Protein AF-A0A3D3B4B7-F1 (afdb_monomer_lite)

Radius of gyration: 17.72 Å; chains: 1; bounding box: 53×34×40 Å

Foldseek 3Di:
DDPDDDDDPVVVVLVVLLCCLQPVFAPVLQVLLCCLPVVQCVSQVLQPHGGDPVSNVSSVLSVVRNVLSNVLSPDDDVSSVVSVVSCCVSVVVVVVVSVVCCVPPVRPRPD

Secondary structure (DSSP, 8-state):
-PPPPPPPHHHHHHHHHHHHIIIIIIIHHHHHHHHHHHSHHHHHHHTT----THHHHHHHHHHHHHHHHHHHTTS-HHHHHHHHHHHHHHHHHHHHHHHHHHHHH------

Sequence (111 aa):
WRGPRAIARGFVIDRLQRYLFVFPLGLQGLWAFVGHVFFAEESAASIGWASGPFQYEVGVANLGLGLASLYAAFRGFEARLAVAIAAACFLGGAGIGHIRDIVEAGNFAPG

pLDDT: mean 95.67, std 5.97, range [69.5, 98.88]

Structure (mmCIF, N/CA/C/O backbone):
data_AF-A0A3D3B4B7-F1
#
_entry.id   AF-A0A3D3B4B7-F1
#
loop_
_atom_site.group_PDB
_atom_site.id
_atom_site.type_symbol
_atom_site.label_atom_id
_atom_site.label_alt_id
_atom_site.label_comp_id
_atom_site.label_asym_id
_atom_site.label_entity_id
_atom_site.label_seq_id
_atom_site.pdbx_PDB_ins_code
_atom_site.Cartn_x
_atom_site.Cartn_y
_atom_site.Cartn_z
_atom_site.occupancy
_atom_site.B_iso_or_equiv
_atom_site.auth_seq_id
_atom_site.auth_comp_id
_atom_site.auth_asym_id
_atom_site.auth_atom_id
_atom_site.pdbx_PDB_model_num
ATOM 1 N N . TRP A 1 1 ? -37.981 21.273 22.623 1.00 69.50 1 TRP A N 1
ATOM 2 C CA . TRP A 1 1 ? -37.146 20.757 21.522 1.00 69.50 1 TRP A CA 1
ATOM 3 C C . TRP A 1 1 ? -35.684 21.034 21.856 1.00 69.50 1 TRP A C 1
ATOM 5 O O . TRP A 1 1 ? -35.329 22.197 21.975 1.00 69.50 1 TRP A O 1
ATOM 15 N N . ARG A 1 2 ? -34.851 20.014 22.109 1.00 70.44 2 ARG A N 1
ATOM 16 C CA . ARG A 1 2 ? -33.392 20.213 22.212 1.00 70.44 2 ARG A CA 1
ATOM 17 C C . ARG A 1 2 ? -32.832 20.038 20.803 1.00 70.44 2 ARG A C 1
ATOM 19 O O . ARG A 1 2 ? -33.054 18.987 20.212 1.00 70.44 2 ARG A O 1
ATOM 26 N N . GLY A 1 3 ? -32.195 21.076 20.263 1.00 72.12 3 GLY A N 1
ATOM 27 C CA . GLY A 1 3 ? -31.557 21.015 18.947 1.00 72.12 3 GLY A CA 1
ATOM 28 C C . GLY A 1 3 ? -30.498 19.903 18.871 1.00 72.12 3 GLY A C 1
ATOM 29 O O . GLY A 1 3 ? -30.067 19.393 19.912 1.00 72.12 3 GLY A O 1
ATOM 30 N N . PRO A 1 4 ? -30.090 19.495 17.660 1.00 77.44 4 PRO A N 1
ATOM 31 C CA . PRO A 1 4 ? -29.109 18.429 17.476 1.00 77.44 4 PRO A CA 1
ATOM 32 C C . PRO A 1 4 ? -27.805 18.733 18.232 1.00 77.44 4 PRO A C 1
ATOM 34 O O . PRO A 1 4 ? -27.296 19.854 18.206 1.00 77.44 4 PRO A O 1
ATOM 37 N N . ARG A 1 5 ? -27.262 17.726 18.931 1.00 77.31 5 ARG A N 1
ATOM 38 C CA . ARG A 1 5 ? -25.967 17.838 19.621 1.00 77.31 5 ARG A CA 1
ATOM 39 C C . ARG A 1 5 ? -24.840 17.951 18.597 1.00 77.31 5 ARG A C 1
ATOM 41 O O . ARG A 1 5 ? -24.799 17.181 17.641 1.00 77.31 5 ARG A O 1
ATOM 48 N N . ALA A 1 6 ? -23.897 18.856 18.849 1.00 80.38 6 ALA A N 1
ATOM 49 C CA . ALA A 1 6 ? -22.667 18.942 18.073 1.00 80.38 6 ALA A CA 1
ATOM 50 C C . ALA A 1 6 ? -21.895 17.612 18.133 1.00 80.38 6 ALA A C 1
ATOM 52 O O . ALA A 1 6 ? -21.736 17.020 19.204 1.00 80.38 6 ALA A O 1
ATOM 53 N N . ILE A 1 7 ? -21.413 17.147 16.980 1.00 83.94 7 ILE A N 1
ATOM 54 C CA . ILE A 1 7 ? -20.576 15.949 16.891 1.00 83.94 7 ILE A CA 1
ATOM 55 C C . ILE A 1 7 ? -19.220 16.256 17.536 1.00 83.94 7 ILE A C 1
ATOM 57 O O . ILE A 1 7 ? -18.576 17.257 17.218 1.00 83.94 7 ILE A O 1
ATOM 61 N N . ALA A 1 8 ? -18.768 15.392 18.445 1.00 91.19 8 ALA A N 1
ATOM 62 C CA . ALA A 1 8 ? -17.478 15.559 19.104 1.00 91.19 8 ALA A CA 1
ATOM 63 C C . ALA A 1 8 ? -16.316 15.406 18.105 1.00 91.19 8 ALA A C 1
ATOM 65 O O . ALA A 1 8 ? -16.278 14.453 17.328 1.00 91.19 8 ALA A O 1
ATOM 66 N N . ARG A 1 9 ? -15.310 16.289 18.173 1.00 90.44 9 ARG A N 1
ATOM 67 C CA . ARG A 1 9 ? -14.121 16.233 17.295 1.00 90.44 9 ARG A CA 1
ATOM 68 C C . ARG A 1 9 ? -13.408 14.879 17.344 1.00 90.44 9 ARG A C 1
ATOM 70 O O . ARG A 1 9 ? -13.045 14.347 16.302 1.00 90.44 9 ARG A O 1
ATOM 77 N N . GLY A 1 10 ? -13.266 14.295 18.537 1.00 89.81 10 GLY A N 1
ATOM 78 C CA . GLY A 1 10 ? -12.633 12.982 18.712 1.00 89.81 10 GLY A CA 1
ATOM 79 C C . GLY A 1 10 ? -13.378 11.851 17.999 1.00 89.81 10 GLY A C 1
ATOM 80 O O . GLY A 1 10 ? -12.747 10.958 17.446 1.00 89.81 10 GLY A O 1
ATOM 81 N N . PHE A 1 11 ? -14.711 11.932 17.927 1.00 91.44 11 PHE A N 1
ATOM 82 C CA . PHE A 1 11 ? -15.509 10.985 17.151 1.00 91.44 11 PHE A CA 1
ATOM 83 C C . PHE A 1 11 ? -15.206 11.105 15.653 1.00 91.44 11 PHE A C 1
ATOM 85 O O . PHE A 1 11 ? -15.001 10.092 14.992 1.00 91.44 11 PHE A O 1
ATOM 92 N N . VAL A 1 12 ? -15.129 12.332 15.122 1.00 94.56 12 VAL A N 1
ATOM 93 C CA . VAL A 1 12 ? -14.807 12.569 13.704 1.00 94.56 12 VAL A CA 1
ATOM 94 C C . VAL A 1 12 ? -13.405 12.059 13.369 1.00 94.56 12 VAL A C 1
ATOM 96 O O . VAL A 1 12 ? -13.252 11.314 12.407 1.00 94.56 12 VAL A O 1
ATOM 99 N N . ILE A 1 13 ? -12.397 12.403 14.179 1.00 93.38 13 ILE A N 1
ATOM 100 C CA . ILE A 1 13 ? -11.005 11.976 13.964 1.00 93.38 13 ILE A CA 1
ATOM 101 C C . ILE A 1 13 ? -10.896 10.452 13.977 1.00 93.38 13 ILE A C 1
ATOM 103 O O . ILE A 1 13 ? -10.295 9.881 13.070 1.00 93.38 13 ILE A O 1
ATOM 107 N N 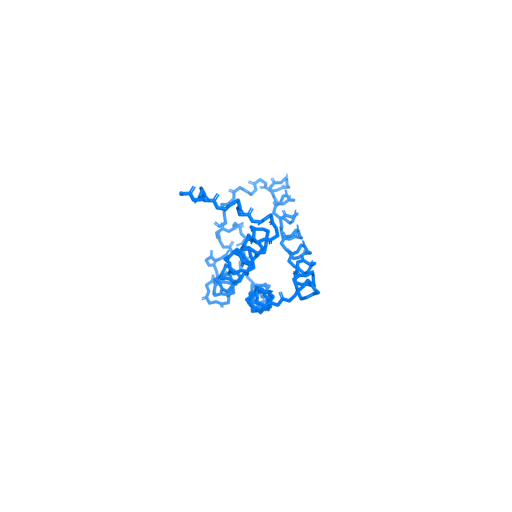. ASP A 1 14 ? -11.515 9.784 14.953 1.00 93.56 14 ASP A N 1
ATOM 108 C CA . ASP A 1 14 ? -11.490 8.323 15.021 1.00 93.56 14 ASP A CA 1
ATOM 109 C C . ASP A 1 14 ? -12.121 7.681 13.777 1.00 93.56 14 ASP A C 1
ATOM 111 O O . ASP A 1 14 ? -11.566 6.731 13.223 1.00 93.56 14 ASP A O 1
ATOM 115 N N . ARG A 1 15 ? -13.253 8.213 13.294 1.00 95.62 15 AR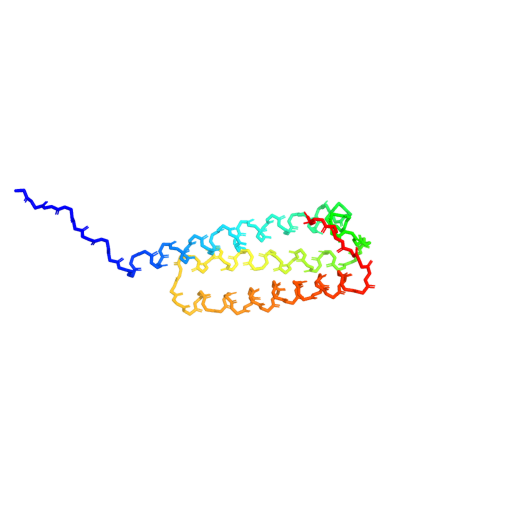G A N 1
ATOM 116 C CA . ARG A 1 15 ? -13.886 7.716 12.064 1.00 95.62 15 ARG A CA 1
ATOM 117 C C . ARG A 1 15 ? -13.012 7.940 10.833 1.00 95.62 15 ARG A C 1
ATOM 119 O O . ARG A 1 15 ? -12.860 7.012 10.045 1.00 95.62 15 ARG A O 1
ATOM 126 N N . LEU A 1 16 ? -12.421 9.125 10.682 1.00 95.88 16 LEU A N 1
ATOM 127 C CA . LEU A 1 16 ? -11.533 9.435 9.559 1.00 95.88 16 LEU A CA 1
ATOM 128 C C . LEU A 1 16 ? -10.301 8.528 9.551 1.00 95.88 16 LEU A C 1
ATOM 130 O O . LEU A 1 16 ? -9.993 7.929 8.527 1.00 95.88 16 LEU A O 1
ATOM 134 N N . GLN A 1 17 ? -9.643 8.360 10.700 1.00 95.81 17 GLN A N 1
ATOM 135 C CA . GLN A 1 17 ? -8.515 7.439 10.830 1.00 95.81 17 GLN A CA 1
ATOM 136 C C . GLN A 1 17 ? -8.930 6.017 10.468 1.00 95.81 17 GLN A C 1
ATOM 138 O O . GLN A 1 17 ? -8.269 5.368 9.666 1.00 95.81 17 GLN A O 1
ATOM 143 N N . ARG A 1 18 ? -10.055 5.539 11.005 1.00 97.25 18 ARG A N 1
ATOM 144 C CA . ARG A 1 18 ? -10.554 4.201 10.690 1.00 97.25 18 ARG A CA 1
ATOM 145 C C . ARG A 1 18 ? -10.796 4.020 9.192 1.00 97.25 18 ARG A C 1
ATOM 147 O O . ARG A 1 18 ? -10.431 2.980 8.658 1.00 97.25 18 ARG A O 1
ATOM 154 N N . TYR A 1 19 ? -11.346 5.021 8.509 1.00 97.94 19 TYR A N 1
ATOM 155 C CA . TYR A 1 19 ? -11.513 4.967 7.058 1.00 97.94 19 TYR A CA 1
ATOM 156 C C . TYR A 1 19 ? -10.185 4.970 6.298 1.00 97.94 19 TYR A C 1
ATOM 158 O O . TYR A 1 19 ? -10.063 4.203 5.347 1.00 97.94 19 TYR A O 1
ATOM 166 N N . LEU A 1 20 ? -9.179 5.733 6.739 1.00 97.38 20 LEU A N 1
ATOM 167 C CA . LEU A 1 20 ? -7.830 5.693 6.158 1.00 97.38 20 LEU A CA 1
ATOM 168 C C . LEU A 1 20 ? -7.184 4.305 6.296 1.00 97.38 20 LEU A C 1
ATOM 170 O O . LEU A 1 20 ? -6.603 3.787 5.348 1.00 97.38 20 LEU A O 1
ATOM 174 N N . PHE A 1 21 ? -7.321 3.662 7.454 1.00 98.56 21 PHE A N 1
ATOM 175 C CA . PHE A 1 21 ? -6.769 2.322 7.654 1.00 98.56 21 PHE A CA 1
ATOM 176 C C . PHE A 1 21 ? -7.536 1.240 6.883 1.00 98.56 21 PHE A C 1
ATOM 178 O O . PHE A 1 21 ? -6.919 0.305 6.384 1.00 98.56 21 PHE A O 1
ATOM 185 N N . VAL A 1 22 ? -8.862 1.356 6.750 1.00 98.75 22 VAL A N 1
ATOM 186 C CA . VAL A 1 22 ? -9.658 0.365 6.009 1.00 98.75 22 VAL A CA 1
ATOM 187 C C . VAL A 1 22 ? -9.453 0.487 4.506 1.00 98.75 22 VAL A C 1
ATOM 189 O O . VAL A 1 22 ? -9.171 -0.516 3.862 1.00 98.75 22 VAL A O 1
ATOM 192 N N . PHE A 1 23 ? -9.610 1.680 3.936 1.00 98.44 23 PHE A N 1
ATOM 193 C CA . PHE A 1 23 ? -9.723 1.831 2.487 1.00 98.44 23 PHE A CA 1
ATOM 194 C C . PHE A 1 23 ? -8.355 1.975 1.796 1.00 98.44 23 PHE A C 1
ATOM 196 O O . PHE A 1 23 ? -7.923 1.004 1.172 1.00 98.44 23 PHE A O 1
ATOM 203 N N . PRO A 1 24 ? -7.640 3.114 1.903 1.00 96.75 24 PRO A N 1
ATOM 204 C CA . PRO A 1 24 ? -6.415 3.328 1.135 1.00 96.75 24 PRO A CA 1
ATOM 205 C C . PRO A 1 24 ? -5.205 2.536 1.642 1.00 96.75 24 PRO A C 1
ATOM 207 O O . PRO A 1 24 ? -4.267 2.343 0.880 1.00 96.75 24 PRO A O 1
ATOM 210 N N . LEU A 1 25 ? -5.193 2.077 2.897 1.00 98.12 25 LEU A N 1
ATOM 211 C CA . LEU A 1 25 ? -4.103 1.229 3.396 1.00 98.12 25 LEU A CA 1
ATOM 212 C C . LEU A 1 25 ? -4.480 -0.256 3.405 1.00 98.12 25 LEU A C 1
ATOM 214 O O . LEU A 1 25 ? -3.710 -1.089 2.942 1.00 98.12 25 LEU A O 1
ATOM 218 N N . GLY A 1 26 ? -5.672 -0.590 3.902 1.00 98.69 26 GLY A N 1
ATOM 219 C CA . GLY A 1 26 ? -6.160 -1.964 3.993 1.00 98.69 26 GLY A CA 1
ATOM 220 C C . GLY A 1 26 ? -6.519 -2.557 2.634 1.00 98.69 26 GLY A C 1
ATOM 221 O O . GLY A 1 26 ? -5.775 -3.361 2.081 1.00 98.69 26 GLY A O 1
ATOM 222 N N . LEU A 1 27 ? -7.676 -2.170 2.096 1.00 98.75 27 LEU A N 1
ATOM 223 C CA . LEU A 1 27 ? -8.227 -2.753 0.871 1.00 98.75 27 LEU A CA 1
ATOM 224 C C . LEU A 1 27 ? -7.358 -2.472 -0.355 1.00 98.75 27 LEU A C 1
ATOM 226 O O . LEU A 1 27 ? -7.140 -3.379 -1.152 1.00 98.75 27 LEU A O 1
ATOM 230 N N . GLN A 1 28 ? -6.820 -1.259 -0.487 1.00 98.38 28 GLN A N 1
ATOM 231 C CA . GLN A 1 28 ? -5.903 -0.946 -1.583 1.00 98.38 28 GLN A CA 1
ATOM 232 C C . GLN A 1 28 ? -4.571 -1.702 -1.456 1.00 98.38 28 GLN A C 1
ATOM 234 O O . GLN A 1 28 ? -4.043 -2.145 -2.469 1.00 98.38 28 GLN A O 1
ATOM 239 N N . GLY A 1 29 ? -4.056 -1.927 -0.240 1.00 98.50 29 GLY A N 1
ATOM 240 C CA . GLY A 1 29 ? -2.880 -2.779 -0.032 1.00 98.50 29 GLY A CA 1
ATOM 241 C C . GLY A 1 29 ? -3.138 -4.231 -0.445 1.00 98.50 29 GLY A C 1
ATOM 242 O O . GLY A 1 29 ? -2.331 -4.835 -1.144 1.00 98.50 29 GLY A O 1
ATOM 243 N N . LEU A 1 30 ? -4.305 -4.787 -0.105 1.00 98.81 30 LEU A N 1
ATOM 244 C CA . LEU A 1 30 ? -4.691 -6.127 -0.567 1.00 98.81 30 LEU A CA 1
ATOM 245 C C . LEU A 1 30 ? -4.882 -6.192 -2.089 1.00 98.81 30 LEU A C 1
ATOM 247 O O . LEU A 1 30 ? -4.501 -7.182 -2.708 1.00 98.81 30 LEU A O 1
ATOM 251 N N . TRP A 1 31 ? -5.434 -5.141 -2.697 1.00 98.56 31 TRP A N 1
ATOM 252 C CA . TRP A 1 31 ? -5.534 -5.022 -4.152 1.00 98.56 31 TRP A CA 1
ATOM 253 C C . TRP A 1 31 ? -4.151 -4.988 -4.815 1.00 98.56 31 TRP A C 1
ATOM 255 O O . TRP A 1 31 ? -3.902 -5.741 -5.753 1.00 98.56 31 TRP A O 1
ATOM 265 N N . ALA A 1 32 ? -3.228 -4.183 -4.283 1.00 98.19 32 ALA A N 1
ATOM 266 C CA . ALA A 1 32 ? -1.853 -4.109 -4.766 1.00 98.19 32 ALA A CA 1
ATOM 267 C C . ALA A 1 32 ? -1.117 -5.448 -4.611 1.00 98.19 32 ALA A C 1
ATOM 269 O O . ALA A 1 32 ? -0.401 -5.852 -5.522 1.00 98.19 32 ALA A O 1
ATOM 270 N N . PHE A 1 33 ? -1.333 -6.184 -3.514 1.00 98.75 33 PHE A N 1
ATOM 271 C CA . PHE A 1 33 ? -0.834 -7.557 -3.375 1.00 98.75 33 PHE A CA 1
ATOM 272 C C . PHE A 1 33 ? -1.320 -8.451 -4.517 1.00 98.75 33 PHE A C 1
ATOM 274 O O . PHE A 1 33 ? -0.514 -9.154 -5.123 1.00 98.75 33 PHE A O 1
ATOM 281 N N . VAL A 1 34 ? -2.621 -8.410 -4.824 1.00 98.75 34 VAL A N 1
ATOM 282 C CA . VAL A 1 34 ? -3.183 -9.223 -5.906 1.00 98.75 34 VAL A CA 1
ATOM 283 C C . VAL A 1 34 ? -2.537 -8.865 -7.244 1.00 98.75 34 VAL A C 1
ATOM 285 O O . VAL A 1 34 ? -2.106 -9.769 -7.957 1.00 98.75 34 VAL A O 1
ATOM 288 N N . GLY A 1 35 ? -2.414 -7.571 -7.554 1.00 98.25 35 GLY A N 1
ATOM 289 C CA . GLY A 1 35 ? -1.748 -7.096 -8.768 1.00 98.25 35 GLY A CA 1
ATOM 290 C C . GLY A 1 35 ? -0.304 -7.585 -8.860 1.00 98.25 35 GLY A C 1
ATOM 291 O O . GLY A 1 35 ? 0.053 -8.315 -9.776 1.00 98.25 35 GLY A O 1
ATOM 292 N N . HIS A 1 36 ? 0.513 -7.278 -7.859 1.00 98.25 36 HIS A N 1
ATOM 293 C CA . HIS A 1 36 ? 1.940 -7.587 -7.875 1.00 98.25 36 HIS A CA 1
ATOM 294 C C . HIS A 1 36 ? 2.270 -9.092 -7.845 1.00 98.25 36 HIS A C 1
ATOM 296 O O . HIS A 1 36 ? 3.321 -9.491 -8.338 1.00 98.25 36 HIS A O 1
ATOM 302 N N . VAL A 1 37 ? 1.407 -9.941 -7.274 1.00 98.50 37 VAL A N 1
ATOM 303 C CA . VAL A 1 37 ? 1.662 -11.393 -7.192 1.00 98.50 37 VAL A CA 1
ATOM 304 C C . VAL A 1 37 ? 1.055 -12.166 -8.356 1.00 98.50 37 VAL A C 1
ATOM 306 O O . VAL A 1 37 ? 1.704 -13.071 -8.877 1.00 98.50 37 VAL A O 1
ATOM 309 N N . PHE A 1 38 ? -0.176 -11.846 -8.758 1.00 98.38 38 PHE A N 1
ATOM 310 C CA . PHE A 1 38 ? -0.899 -12.627 -9.768 1.00 98.38 38 PHE A CA 1
ATOM 311 C C . PHE A 1 38 ? -0.909 -11.974 -11.155 1.00 98.38 38 PHE A C 1
ATOM 313 O O . PHE A 1 38 ? -1.116 -12.679 -12.137 1.00 98.38 38 PHE A O 1
ATOM 320 N N . PHE A 1 39 ? -0.659 -10.665 -11.239 1.00 97.94 39 PHE A N 1
ATOM 321 C CA . PHE A 1 39 ? -0.670 -9.857 -12.467 1.00 97.94 39 PHE A CA 1
ATOM 322 C C . PHE A 1 39 ? 0.603 -8.999 -12.548 1.00 97.94 39 PHE A C 1
ATOM 324 O O . PHE A 1 39 ? 0.568 -7.775 -12.712 1.00 97.94 39 PHE A O 1
ATOM 331 N N . ALA A 1 40 ? 1.747 -9.641 -12.296 1.00 97.81 40 ALA A N 1
ATOM 332 C CA . ALA A 1 40 ? 3.035 -8.980 -12.104 1.00 97.81 40 ALA A CA 1
ATOM 333 C C . ALA A 1 40 ? 3.544 -8.272 -13.371 1.00 97.81 40 ALA A C 1
ATOM 335 O O . ALA A 1 40 ? 4.275 -7.285 -13.278 1.00 97.81 40 ALA A O 1
ATOM 336 N N . GLU A 1 41 ? 3.208 -8.781 -14.557 1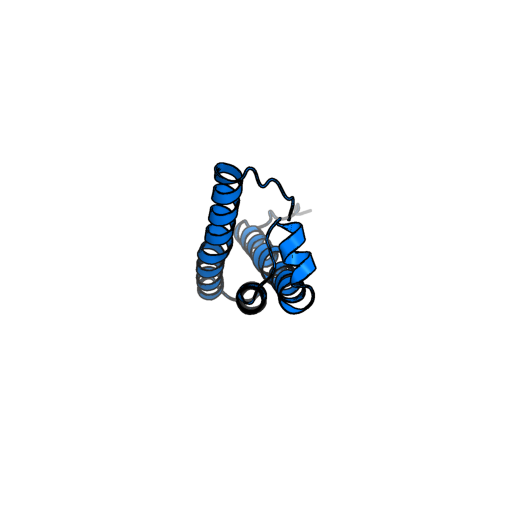.00 97.88 41 GLU A N 1
ATOM 337 C CA . GLU A 1 41 ? 3.585 -8.161 -15.830 1.00 97.88 41 GLU A CA 1
ATOM 338 C C . GLU A 1 41 ? 2.751 -6.908 -16.085 1.00 97.88 41 GLU A C 1
ATOM 340 O O . GLU A 1 41 ? 3.303 -5.846 -16.365 1.00 97.88 41 GLU A O 1
ATOM 345 N N . GLU A 1 42 ? 1.437 -7.003 -15.896 1.00 97.56 42 GLU A N 1
ATOM 346 C CA . GLU A 1 42 ? 0.500 -5.899 -16.064 1.00 97.56 42 GLU A CA 1
ATOM 347 C C . GLU A 1 42 ? 0.761 -4.784 -15.050 1.00 97.56 42 GLU A C 1
ATOM 349 O O . GLU A 1 42 ? 0.780 -3.611 -15.418 1.00 97.56 42 GLU A O 1
ATOM 354 N N . SER A 1 43 ? 1.026 -5.149 -13.792 1.00 97.44 43 SER A N 1
ATOM 355 C CA . SER A 1 43 ? 1.334 -4.196 -12.718 1.00 97.44 43 SER A CA 1
ATOM 356 C C . SER A 1 43 ? 2.666 -3.480 -12.945 1.00 97.44 43 SER A C 1
ATOM 358 O O . SER A 1 43 ? 2.787 -2.301 -12.638 1.00 97.44 43 SER A O 1
ATOM 360 N N . ALA A 1 44 ? 3.684 -4.162 -13.485 1.00 97.44 44 ALA A N 1
ATOM 361 C CA . ALA A 1 44 ? 4.939 -3.508 -13.861 1.00 97.44 44 ALA A CA 1
ATOM 362 C C . ALA A 1 44 ? 4.740 -2.577 -15.067 1.00 97.44 44 ALA A C 1
ATOM 364 O O . ALA A 1 44 ? 5.211 -1.440 -15.066 1.00 97.44 44 ALA A O 1
ATOM 365 N N . ALA A 1 45 ? 3.999 -3.037 -16.077 1.00 97.12 45 ALA A N 1
ATOM 366 C CA . ALA A 1 45 ? 3.740 -2.267 -17.285 1.00 97.12 45 ALA A CA 1
ATOM 367 C C . ALA A 1 45 ? 2.912 -1.000 -17.011 1.00 97.12 45 ALA A C 1
ATOM 369 O O . ALA A 1 45 ? 3.177 0.029 -17.633 1.00 97.12 45 ALA A O 1
ATOM 370 N N . SER A 1 46 ? 1.958 -1.033 -16.070 1.00 96.25 46 SER A N 1
ATOM 371 C CA . SER A 1 46 ? 1.125 0.137 -15.737 1.00 96.25 46 SER A CA 1
ATOM 372 C C . SER A 1 46 ? 1.930 1.303 -15.153 1.00 96.25 46 SER A C 1
ATOM 374 O O . SER A 1 46 ? 1.579 2.463 -15.377 1.00 96.25 46 SER A O 1
ATOM 376 N N . ILE A 1 47 ? 3.049 1.000 -14.485 1.00 96.19 47 ILE A N 1
ATOM 377 C CA . ILE A 1 47 ? 4.021 1.980 -13.976 1.00 96.19 47 ILE A CA 1
ATOM 378 C C . ILE A 1 47 ? 5.214 2.202 -14.923 1.00 96.19 47 ILE A C 1
ATOM 380 O O . ILE A 1 47 ? 6.157 2.906 -14.569 1.00 96.19 47 ILE A O 1
ATOM 384 N N . GLY A 1 48 ? 5.197 1.621 -16.126 1.00 96.31 48 GLY A N 1
ATOM 385 C CA . GLY A 1 48 ? 6.250 1.791 -17.132 1.00 96.31 48 GLY A CA 1
ATOM 386 C C . GLY A 1 48 ? 7.546 1.026 -16.842 1.00 96.31 48 GLY A C 1
ATOM 387 O O . GLY A 1 48 ? 8.590 1.366 -17.397 1.00 96.31 48 GLY A O 1
ATOM 388 N N . TRP A 1 49 ? 7.513 0.011 -15.975 1.00 96.44 49 TRP A N 1
ATOM 389 C CA . TRP A 1 49 ? 8.683 -0.780 -15.586 1.00 96.44 49 TRP A CA 1
ATOM 390 C C . TRP A 1 49 ? 8.661 -2.179 -16.204 1.00 96.44 49 TRP A C 1
ATOM 392 O O . TRP A 1 49 ? 7.612 -2.750 -16.498 1.00 96.44 49 TRP A O 1
ATOM 402 N N . ALA A 1 50 ? 9.845 -2.770 -16.365 1.00 97.00 50 ALA A N 1
ATOM 403 C CA . ALA A 1 50 ? 9.950 -4.193 -16.659 1.00 97.00 50 ALA A CA 1
ATOM 404 C C . ALA A 1 50 ? 9.551 -5.016 -15.424 1.00 97.00 50 ALA A C 1
ATOM 406 O O . ALA A 1 50 ? 9.875 -4.654 -14.290 1.00 97.00 50 ALA A O 1
ATOM 407 N N . SER A 1 51 ? 8.865 -6.138 -15.642 1.00 97.50 51 SER A N 1
ATOM 408 C CA . SER A 1 51 ? 8.537 -7.069 -14.559 1.00 97.50 51 SER A CA 1
ATOM 409 C C . SER A 1 51 ? 9.774 -7.843 -14.083 1.00 97.50 51 SER A C 1
ATOM 411 O O . SER A 1 51 ? 10.798 -7.904 -14.767 1.00 97.50 51 SER A O 1
ATOM 413 N N . GLY A 1 52 ? 9.694 -8.438 -12.894 1.00 96.12 52 GLY A N 1
ATOM 414 C CA . GLY A 1 52 ? 10.788 -9.209 -12.310 1.00 96.12 52 GLY A CA 1
ATOM 415 C C . GLY A 1 52 ? 10.496 -9.699 -10.888 1.00 96.12 52 GLY A C 1
ATOM 416 O O . GLY A 1 52 ? 9.422 -9.426 -10.351 1.00 96.12 52 GLY A O 1
ATOM 417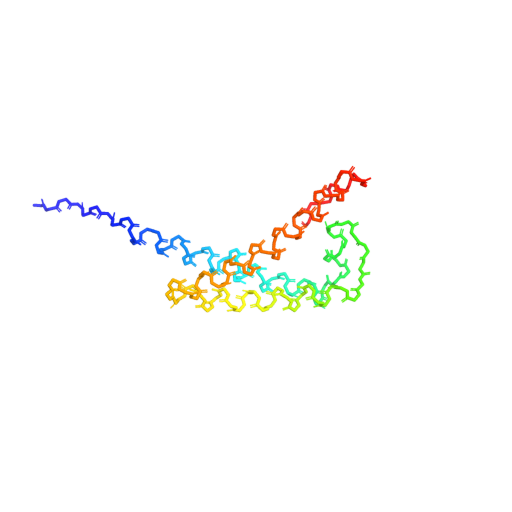 N N . PRO A 1 53 ? 11.457 -10.385 -10.237 1.00 96.31 53 PRO A N 1
ATOM 418 C CA . PRO A 1 53 ? 11.266 -10.991 -8.913 1.00 96.31 53 PRO A CA 1
ATOM 419 C C . PRO A 1 53 ? 10.813 -10.011 -7.822 1.00 96.31 53 PRO A C 1
ATOM 421 O O . PRO A 1 53 ? 10.101 -10.403 -6.899 1.00 96.31 53 PRO A O 1
ATOM 424 N N . PHE A 1 54 ? 11.167 -8.728 -7.956 1.00 95.38 54 PHE A N 1
ATOM 425 C CA . PHE A 1 54 ? 10.760 -7.678 -7.022 1.00 95.38 54 PHE A CA 1
ATOM 426 C C . PHE A 1 54 ? 9.236 -7.544 -6.901 1.00 95.38 54 PHE A C 1
ATOM 428 O O . PHE A 1 54 ? 8.750 -7.149 -5.847 1.00 95.38 54 PHE A O 1
ATOM 435 N N . GLN A 1 55 ? 8.476 -7.889 -7.949 1.00 98.25 55 GLN A N 1
ATOM 436 C CA . GLN A 1 55 ? 7.013 -7.832 -7.938 1.00 98.25 55 GLN A CA 1
ATOM 437 C C . GLN A 1 55 ? 6.454 -8.690 -6.802 1.00 98.25 55 GLN A C 1
ATOM 439 O O . GLN A 1 55 ? 5.632 -8.223 -6.021 1.00 98.25 55 GLN A O 1
ATOM 444 N N . TYR A 1 56 ? 6.984 -9.899 -6.607 1.00 98.38 56 TYR A N 1
ATOM 445 C CA . TYR A 1 56 ? 6.549 -10.755 -5.509 1.00 98.38 56 TYR A CA 1
ATOM 446 C C . TYR A 1 56 ? 6.859 -10.141 -4.135 1.00 98.38 56 TYR A C 1
ATOM 448 O O . TYR A 1 56 ? 5.996 -10.126 -3.258 1.00 98.38 56 TYR A O 1
ATOM 456 N N . GLU A 1 57 ? 8.056 -9.580 -3.948 1.00 98.19 57 GLU A N 1
ATOM 457 C CA . GLU A 1 57 ? 8.450 -8.930 -2.689 1.00 98.19 57 GLU A CA 1
ATOM 458 C C . GLU A 1 57 ? 7.579 -7.703 -2.377 1.00 98.19 57 GLU A C 1
ATOM 460 O O . GLU A 1 57 ? 7.073 -7.567 -1.261 1.00 98.19 57 GLU A O 1
ATOM 465 N N . VAL A 1 58 ? 7.333 -6.850 -3.377 1.00 97.88 58 VAL A N 1
ATOM 466 C CA . VAL A 1 58 ? 6.433 -5.689 -3.280 1.00 97.88 58 VAL A CA 1
ATOM 467 C C . VAL A 1 58 ? 5.000 -6.139 -2.996 1.00 97.88 58 VAL A C 1
ATOM 469 O O . VAL A 1 58 ? 4.309 -5.536 -2.171 1.00 97.88 58 VAL A O 1
ATOM 472 N N . GLY A 1 59 ? 4.550 -7.224 -3.623 1.00 98.44 59 GLY A N 1
ATOM 473 C CA . GLY A 1 59 ? 3.245 -7.819 -3.375 1.00 98.44 59 GLY A CA 1
ATOM 474 C C . GLY A 1 59 ? 3.094 -8.289 -1.931 1.00 98.44 59 GLY A C 1
ATOM 475 O O . GLY A 1 59 ? 2.146 -7.900 -1.250 1.00 98.44 59 GLY A O 1
ATOM 476 N N . VAL A 1 60 ? 4.043 -9.072 -1.417 1.00 98.62 60 VAL A N 1
ATOM 477 C CA . VAL A 1 60 ? 4.007 -9.565 -0.029 1.00 98.62 60 VAL A CA 1
ATOM 478 C C . VAL A 1 60 ? 4.140 -8.419 0.984 1.00 98.62 60 VAL A C 1
ATOM 480 O O . VAL A 1 60 ? 3.472 -8.443 2.021 1.00 98.62 60 VAL A O 1
ATOM 483 N N . ALA A 1 61 ? 4.919 -7.376 0.680 1.00 98.44 61 ALA A N 1
ATOM 484 C CA . ALA A 1 61 ? 4.967 -6.162 1.495 1.00 98.44 61 ALA A CA 1
ATOM 485 C C . ALA A 1 61 ? 3.589 -5.475 1.573 1.00 98.44 61 ALA A C 1
ATOM 487 O O . ALA A 1 61 ? 3.127 -5.130 2.665 1.00 98.44 61 ALA A O 1
ATOM 488 N N . ASN A 1 62 ? 2.891 -5.355 0.439 1.00 98.69 62 ASN A N 1
ATOM 489 C CA . ASN A 1 62 ? 1.526 -4.834 0.372 1.00 98.69 62 ASN A CA 1
ATOM 490 C C . ASN A 1 62 ? 0.510 -5.719 1.117 1.00 98.69 62 ASN A C 1
ATOM 492 O O . ASN A 1 62 ? -0.367 -5.188 1.799 1.00 98.69 62 ASN A O 1
ATOM 496 N N . LEU A 1 63 ? 0.650 -7.050 1.070 1.00 98.81 63 LEU A N 1
ATOM 497 C CA . LEU A 1 63 ? -0.182 -7.975 1.851 1.00 98.81 63 LEU A CA 1
ATOM 498 C C . LEU A 1 63 ? -0.024 -7.722 3.353 1.00 98.81 63 LEU A C 1
ATOM 500 O O . LEU A 1 63 ? -1.018 -7.574 4.069 1.00 98.81 63 LEU A O 1
ATOM 504 N N . GLY A 1 64 ? 1.223 -7.646 3.826 1.00 98.75 64 GLY A N 1
ATOM 505 C CA . GLY A 1 64 ? 1.530 -7.364 5.226 1.00 98.75 64 GLY A CA 1
ATOM 506 C C . GLY A 1 64 ? 0.966 -6.016 5.671 1.00 98.75 64 GLY A C 1
ATOM 507 O O . GLY A 1 64 ? 0.286 -5.938 6.698 1.00 98.75 64 GLY A O 1
ATOM 508 N N . LEU A 1 65 ? 1.177 -4.970 4.868 1.00 98.62 65 LEU A N 1
ATOM 509 C CA . LEU A 1 65 ? 0.664 -3.632 5.151 1.00 98.62 65 LEU A CA 1
ATOM 510 C C . LEU A 1 65 ? -0.871 -3.591 5.153 1.00 98.62 65 LEU A C 1
ATOM 512 O O . LEU A 1 65 ? -1.463 -3.001 6.060 1.00 98.62 65 LEU A O 1
ATOM 516 N N . GLY A 1 66 ? -1.519 -4.251 4.191 1.00 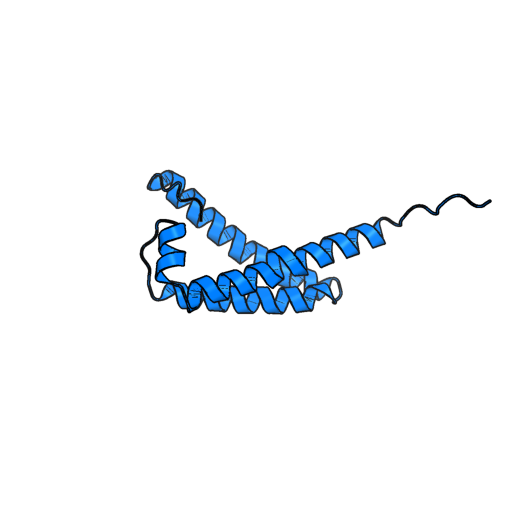98.75 66 GLY A N 1
ATOM 517 C CA . GLY A 1 66 ? -2.974 -4.318 4.072 1.00 98.75 66 GLY A CA 1
ATOM 518 C C . GLY A 1 66 ? -3.623 -5.006 5.272 1.00 98.75 66 GLY A C 1
ATOM 519 O O . GLY A 1 66 ? -4.513 -4.442 5.914 1.00 98.75 66 GLY A O 1
ATOM 520 N N . LEU A 1 67 ? -3.130 -6.189 5.652 1.00 98.88 67 LEU A N 1
ATOM 521 C CA . LEU A 1 67 ? -3.637 -6.925 6.814 1.00 98.88 67 LEU A CA 1
ATOM 522 C C . LEU A 1 67 ? -3.396 -6.168 8.128 1.00 98.88 67 LEU A C 1
ATOM 524 O O . LEU A 1 67 ? -4.306 -6.061 8.956 1.00 98.88 67 LEU A O 1
ATOM 528 N N . ALA A 1 68 ? -2.203 -5.595 8.310 1.00 98.81 68 ALA A N 1
ATOM 529 C CA . ALA A 1 68 ? -1.884 -4.805 9.496 1.00 98.81 68 ALA A CA 1
ATOM 530 C C . ALA A 1 68 ? -2.757 -3.543 9.594 1.00 98.81 68 ALA A C 1
ATOM 532 O O . ALA A 1 68 ? -3.203 -3.183 10.684 1.00 98.81 68 ALA A O 1
ATOM 533 N N . SER A 1 69 ? -3.072 -2.906 8.464 1.00 98.69 69 SER A N 1
ATOM 534 C CA . SER A 1 69 ? -3.958 -1.738 8.407 1.00 98.69 69 SER A CA 1
ATOM 535 C C . SER A 1 69 ? -5.399 -2.087 8.755 1.00 98.69 69 SER A C 1
ATOM 537 O O . SER A 1 69 ? -6.009 -1.410 9.585 1.00 98.69 69 SER A O 1
ATOM 539 N N . LEU A 1 70 ? -5.925 -3.192 8.219 1.00 98.75 70 LEU A N 1
ATOM 540 C CA . LEU A 1 70 ? -7.246 -3.695 8.598 1.00 98.75 70 LEU A CA 1
ATOM 541 C C . LEU A 1 70 ? -7.315 -4.030 10.090 1.00 98.75 70 LEU A C 1
ATOM 543 O O . LEU A 1 70 ? -8.316 -3.726 10.730 1.00 98.75 70 LEU A O 1
ATOM 547 N N . TYR A 1 71 ? -6.248 -4.583 10.669 1.00 98.69 71 TYR A N 1
ATOM 548 C CA . TYR A 1 71 ? -6.148 -4.772 12.115 1.00 98.69 71 TYR A CA 1
ATOM 549 C C . TYR A 1 71 ? -6.146 -3.429 12.870 1.00 98.69 71 TYR A C 1
ATOM 551 O O . TYR A 1 71 ? -6.971 -3.212 13.762 1.00 98.69 71 TYR A O 1
ATOM 559 N N . ALA A 1 72 ? -5.268 -2.495 12.494 1.00 98.44 72 ALA A N 1
ATOM 560 C CA . ALA A 1 72 ? -5.101 -1.203 13.159 1.00 98.44 72 ALA A CA 1
ATOM 561 C C . ALA A 1 72 ? -6.360 -0.318 13.115 1.00 98.44 72 ALA A C 1
ATOM 563 O O . ALA A 1 72 ? -6.617 0.443 14.054 1.00 98.44 72 ALA A O 1
ATOM 564 N N . ALA A 1 73 ? -7.197 -0.461 12.083 1.00 98.19 73 ALA A N 1
ATOM 565 C CA . ALA A 1 73 ? -8.464 0.256 11.944 1.00 98.19 73 ALA A CA 1
ATOM 566 C C . ALA A 1 73 ? -9.397 0.097 13.163 1.00 98.19 73 ALA A C 1
ATOM 568 O O . ALA A 1 73 ? -10.152 1.015 13.498 1.00 98.19 73 ALA A O 1
ATOM 569 N N . PHE A 1 74 ? -9.325 -1.041 13.85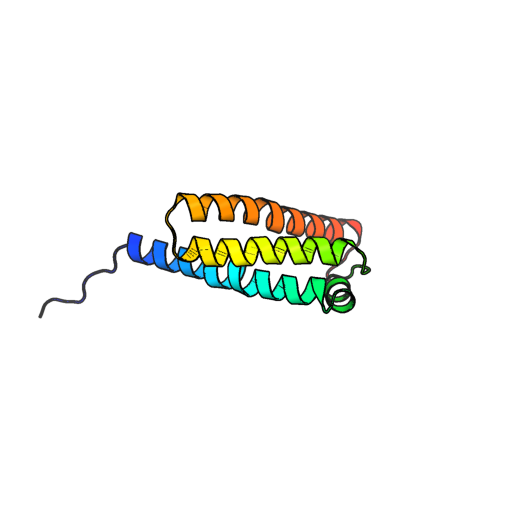9 1.00 97.38 74 PHE A N 1
ATOM 570 C CA . PHE A 1 74 ? -10.180 -1.381 15.004 1.00 97.38 74 PHE A CA 1
ATOM 571 C C . PHE A 1 74 ? -9.402 -1.448 16.324 1.00 97.38 74 PHE A C 1
ATOM 573 O O . PHE A 1 74 ? -9.875 -2.027 17.306 1.00 97.38 74 PHE A O 1
ATOM 580 N N . ARG A 1 75 ? -8.195 -0.878 16.355 1.00 96.75 75 ARG A N 1
ATOM 581 C CA . ARG A 1 75 ? -7.310 -0.864 17.521 1.00 96.75 75 ARG A CA 1
ATOM 582 C C . ARG A 1 75 ? -6.965 0.563 17.939 1.00 96.75 75 ARG A C 1
ATOM 584 O O . ARG A 1 75 ? -7.349 1.533 17.285 1.00 96.75 75 ARG A O 1
ATOM 591 N N . GLY A 1 76 ? -6.304 0.667 19.091 1.00 92.69 76 GLY A N 1
ATOM 592 C CA . GLY A 1 76 ? -5.908 1.936 19.696 1.00 92.69 76 GLY A CA 1
ATOM 593 C C . GLY A 1 76 ? -4.748 2.625 18.975 1.00 92.69 76 GLY A C 1
ATOM 594 O O . GLY A 1 76 ? -4.244 2.147 17.958 1.00 92.69 76 GLY A O 1
ATOM 595 N N . PHE A 1 77 ? -4.321 3.750 19.546 1.00 95.38 77 PHE A N 1
ATOM 596 C CA . PHE A 1 77 ? -3.291 4.631 18.994 1.00 95.38 77 PHE A CA 1
ATOM 597 C C . PHE A 1 77 ? -1.992 3.901 18.626 1.00 95.38 77 PHE A C 1
ATOM 599 O O . PHE A 1 77 ? -1.540 4.045 17.498 1.00 95.38 77 PHE A O 1
ATOM 606 N N . GLU A 1 78 ? -1.453 3.063 19.514 1.00 97.94 78 GLU A N 1
ATOM 607 C CA . GLU A 1 78 ? -0.175 2.363 19.292 1.00 97.94 78 GLU A CA 1
ATOM 608 C C . GLU A 1 78 ? -0.173 1.504 18.017 1.00 97.94 78 GLU A C 1
ATOM 610 O O . GLU A 1 78 ? 0.753 1.564 17.213 1.00 97.94 78 GLU A O 1
ATOM 615 N N . ALA A 1 79 ? -1.252 0.749 17.779 1.00 97.88 79 ALA A N 1
ATOM 616 C CA . ALA A 1 79 ? -1.378 -0.079 16.580 1.00 97.88 79 ALA A CA 1
ATOM 617 C C . ALA A 1 79 ? -1.464 0.778 15.308 1.00 97.88 79 ALA A C 1
ATOM 619 O O . ALA A 1 79 ? -0.837 0.463 14.299 1.00 97.88 79 ALA A O 1
ATOM 620 N N . ARG A 1 80 ? -2.219 1.882 15.366 1.00 98.12 80 ARG A N 1
ATOM 621 C CA . ARG A 1 80 ? -2.330 2.837 14.255 1.00 98.12 80 ARG A CA 1
ATOM 622 C C . ARG A 1 80 ? -0.990 3.509 13.970 1.00 98.12 80 ARG A C 1
ATOM 624 O O . ARG A 1 80 ? -0.622 3.630 12.809 1.00 98.12 80 ARG A O 1
ATOM 631 N N . LEU A 1 81 ? -0.255 3.908 15.005 1.00 98.25 81 LEU A N 1
ATOM 632 C CA . LEU A 1 81 ? 1.047 4.552 14.873 1.00 98.25 81 LEU A CA 1
ATOM 633 C C . LEU A 1 81 ? 2.074 3.612 14.235 1.00 98.25 81 LEU A C 1
ATOM 635 O O . LEU A 1 81 ? 2.723 4.000 13.268 1.00 98.25 81 LEU A O 1
ATOM 639 N N . ALA A 1 82 ? 2.177 2.372 14.719 1.00 98.50 82 ALA A N 1
ATOM 640 C CA . ALA A 1 82 ? 3.108 1.386 14.174 1.00 98.50 82 ALA A CA 1
ATOM 641 C C . ALA A 1 82 ? 2.870 1.137 12.674 1.00 98.50 82 ALA A C 1
ATOM 643 O O . ALA A 1 82 ? 3.805 1.171 11.874 1.00 98.50 82 ALA A O 1
ATOM 644 N N . VAL A 1 83 ? 1.606 0.955 12.275 1.00 98.56 83 VAL A N 1
ATOM 645 C CA . VAL A 1 83 ? 1.249 0.752 10.864 1.00 98.56 83 VAL A CA 1
ATOM 646 C C . VAL A 1 83 ? 1.456 2.021 10.039 1.00 98.56 83 VAL A C 1
ATOM 648 O O . VAL A 1 83 ? 1.934 1.934 8.913 1.00 98.56 83 VAL A O 1
ATOM 651 N N . ALA A 1 84 ? 1.152 3.200 10.585 1.00 98.31 84 ALA A N 1
ATOM 652 C CA . ALA A 1 84 ? 1.374 4.466 9.892 1.00 98.31 84 ALA A CA 1
ATOM 653 C C . ALA A 1 84 ? 2.861 4.718 9.601 1.00 98.31 84 ALA A C 1
ATOM 655 O O . ALA A 1 84 ? 3.184 5.205 8.521 1.00 98.31 84 ALA A O 1
ATOM 656 N N . ILE A 1 85 ? 3.764 4.353 10.518 1.00 98.69 85 ILE A N 1
ATOM 657 C CA . ILE A 1 85 ? 5.215 4.438 10.294 1.00 98.69 85 ILE A CA 1
ATOM 658 C C . ILE A 1 85 ? 5.625 3.523 9.134 1.00 98.69 85 ILE A C 1
ATOM 660 O O . ILE A 1 85 ? 6.284 3.979 8.202 1.00 98.69 85 ILE A O 1
ATOM 664 N N . ALA A 1 86 ? 5.186 2.260 9.147 1.00 98.38 86 ALA A N 1
ATOM 665 C CA . ALA A 1 86 ? 5.477 1.320 8.065 1.00 98.38 86 ALA A CA 1
ATOM 666 C C . ALA A 1 86 ? 4.920 1.804 6.712 1.00 98.38 86 ALA A C 1
ATOM 668 O O . ALA A 1 86 ? 5.637 1.793 5.711 1.00 98.38 86 ALA A O 1
ATOM 669 N N . ALA A 1 87 ? 3.674 2.292 6.693 1.00 98.25 87 ALA A N 1
ATOM 670 C CA . ALA A 1 87 ? 3.040 2.861 5.506 1.00 98.25 87 ALA A CA 1
ATOM 671 C C . ALA A 1 87 ? 3.818 4.070 4.972 1.00 98.25 87 ALA A C 1
ATOM 673 O O . ALA A 1 87 ? 4.052 4.161 3.771 1.00 98.25 87 ALA A O 1
ATOM 674 N N . ALA A 1 88 ? 4.246 4.980 5.853 1.00 98.19 88 ALA A N 1
ATOM 675 C CA . ALA A 1 88 ? 5.001 6.167 5.471 1.00 98.19 88 ALA A CA 1
ATOM 676 C C . ALA A 1 88 ? 6.360 5.807 4.857 1.00 98.19 88 ALA A C 1
ATOM 678 O O . ALA A 1 88 ? 6.721 6.360 3.821 1.00 98.19 88 ALA A O 1
ATOM 679 N N . CYS A 1 89 ? 7.087 4.856 5.450 1.00 98.44 89 CYS A N 1
ATOM 680 C CA . CYS A 1 89 ? 8.349 4.369 4.897 1.00 98.44 89 CYS A CA 1
ATOM 681 C C . CYS A 1 89 ? 8.155 3.727 3.518 1.00 98.44 89 CYS A C 1
ATOM 683 O O . CYS A 1 89 ? 8.872 4.068 2.579 1.00 98.44 89 CYS A O 1
ATOM 685 N N . PHE A 1 90 ? 7.186 2.819 3.387 1.00 98.00 90 PHE A N 1
ATOM 686 C CA . PHE A 1 90 ? 6.981 2.066 2.154 1.00 98.00 90 PHE A CA 1
ATOM 687 C C . PHE A 1 90 ? 6.407 2.932 1.027 1.00 98.00 90 PHE A C 1
ATOM 689 O O . PHE A 1 90 ? 7.032 3.063 -0.023 1.00 98.00 90 PHE A O 1
ATOM 696 N N . LEU A 1 91 ? 5.260 3.580 1.253 1.00 96.94 91 LEU A N 1
ATOM 697 C CA . LEU A 1 91 ? 4.597 4.406 0.239 1.00 96.94 91 LEU A CA 1
ATOM 698 C C . LEU A 1 91 ? 5.406 5.669 -0.074 1.00 96.94 91 LEU A C 1
ATOM 700 O O . LEU A 1 91 ? 5.488 6.073 -1.231 1.00 96.94 91 LEU A O 1
ATOM 704 N N . GLY A 1 92 ? 6.036 6.274 0.938 1.00 97.88 92 GLY A N 1
ATOM 705 C CA . GLY A 1 92 ? 6.931 7.412 0.742 1.00 97.88 92 GLY A CA 1
ATOM 706 C C . GLY A 1 92 ? 8.168 7.029 -0.069 1.00 97.88 92 GLY A C 1
ATOM 707 O O . GLY A 1 92 ? 8.518 7.733 -1.012 1.00 97.88 92 GLY A O 1
ATOM 708 N N . GLY A 1 93 ? 8.788 5.887 0.242 1.00 97.81 93 GLY A N 1
ATOM 709 C CA . GLY A 1 93 ? 9.916 5.355 -0.523 1.00 97.81 93 GLY A CA 1
ATOM 710 C C . GLY A 1 93 ? 9.552 5.044 -1.975 1.00 97.81 93 GLY A C 1
ATOM 711 O O . GLY A 1 93 ? 10.263 5.470 -2.884 1.00 97.81 93 GLY A O 1
ATOM 712 N N . ALA A 1 94 ? 8.417 4.378 -2.204 1.00 95.69 94 ALA A N 1
ATOM 713 C CA . ALA A 1 94 ? 7.907 4.102 -3.547 1.00 95.69 94 ALA A CA 1
ATOM 714 C C . ALA A 1 94 ? 7.642 5.399 -4.330 1.00 95.69 94 ALA A C 1
ATOM 716 O O . ALA A 1 94 ? 8.106 5.547 -5.459 1.00 95.69 94 ALA A O 1
ATOM 717 N N . GLY A 1 95 ? 6.980 6.380 -3.707 1.00 96.69 95 GLY A N 1
ATOM 718 C CA . GLY A 1 95 ? 6.719 7.686 -4.314 1.00 96.69 95 GLY A CA 1
ATOM 719 C C . GLY A 1 95 ? 7.997 8.439 -4.693 1.00 96.69 95 GLY A C 1
ATOM 720 O O . GLY A 1 95 ? 8.077 8.995 -5.785 1.00 96.69 95 GLY A O 1
ATOM 721 N N . ILE A 1 96 ? 9.026 8.410 -3.839 1.00 98.00 96 ILE A N 1
ATOM 722 C CA . ILE A 1 96 ? 10.347 8.974 -4.162 1.00 98.00 96 ILE A CA 1
ATOM 723 C C . ILE A 1 96 ? 10.965 8.252 -5.367 1.00 98.00 96 ILE A C 1
ATOM 725 O O . ILE A 1 96 ? 11.520 8.914 -6.242 1.00 98.00 96 ILE A O 1
ATOM 729 N N . GLY A 1 97 ? 10.843 6.923 -5.435 1.00 96.25 97 GLY A N 1
ATOM 730 C CA . GLY A 1 97 ? 11.281 6.127 -6.583 1.00 96.25 97 GLY A CA 1
ATOM 731 C C . GLY A 1 97 ? 10.634 6.582 -7.892 1.00 96.25 97 GLY A C 1
ATOM 732 O O . GLY A 1 97 ? 11.345 6.855 -8.855 1.00 96.25 97 GLY A O 1
ATOM 733 N N . HIS A 1 98 ? 9.311 6.763 -7.905 1.00 96.19 98 HIS A N 1
ATOM 734 C CA . HIS A 1 98 ? 8.596 7.272 -9.081 1.00 96.19 98 HIS A CA 1
ATOM 735 C C . HIS A 1 98 ? 8.970 8.716 -9.430 1.00 96.19 98 HIS A C 1
ATOM 737 O O . HIS A 1 98 ? 9.160 9.023 -10.599 1.00 96.19 98 HIS A O 1
ATOM 743 N N . ILE A 1 99 ? 9.127 9.609 -8.445 1.00 97.50 99 ILE A N 1
ATOM 744 C CA . ILE A 1 99 ? 9.576 10.990 -8.701 1.00 97.50 99 ILE A CA 1
ATOM 745 C C . ILE A 1 99 ? 10.958 10.993 -9.352 1.00 97.50 99 ILE A C 1
ATOM 747 O O . ILE A 1 99 ? 11.194 11.739 -10.300 1.00 97.50 99 ILE A O 1
ATOM 751 N N . ARG A 1 100 ? 11.874 10.157 -8.857 1.00 97.81 100 ARG A N 1
ATOM 752 C CA . ARG A 1 100 ? 13.202 10.011 -9.447 1.00 97.81 100 ARG A CA 1
ATOM 753 C C . ARG A 1 100 ? 13.113 9.529 -10.895 1.00 97.81 100 ARG A C 1
ATOM 755 O O . ARG A 1 100 ? 13.763 10.115 -11.752 1.00 97.81 100 ARG A O 1
ATOM 762 N N . ASP A 1 101 ? 12.280 8.531 -11.166 1.00 96.94 101 ASP A N 1
ATOM 763 C CA . ASP A 1 101 ? 12.076 7.980 -12.509 1.00 96.94 101 ASP A CA 1
ATOM 764 C C . ASP A 1 101 ? 11.428 8.993 -13.476 1.00 96.94 101 ASP A C 1
ATOM 766 O O . ASP A 1 101 ? 11.840 9.125 -14.627 1.00 96.94 101 ASP A O 1
ATOM 770 N N . ILE A 1 102 ? 10.488 9.811 -12.988 1.00 97.69 102 ILE A N 1
ATOM 771 C CA . ILE A 1 102 ? 9.932 10.953 -13.731 1.00 97.69 102 ILE A CA 1
ATOM 772 C C . ILE A 1 102 ? 11.045 11.933 -14.127 1.00 97.69 102 ILE A C 1
ATOM 774 O O . ILE A 1 102 ? 11.099 12.377 -15.272 1.00 97.69 102 ILE A O 1
ATOM 778 N N . VAL A 1 103 ? 11.928 12.286 -13.189 1.00 98.38 103 VAL A N 1
ATOM 779 C CA . VAL A 1 103 ? 12.993 13.275 -13.419 1.00 98.38 103 VAL A CA 1
ATOM 780 C C . VAL A 1 103 ? 14.097 12.731 -14.329 1.00 98.38 103 VAL A C 1
ATOM 782 O O . VAL A 1 103 ? 14.585 13.463 -15.187 1.00 98.38 103 VAL A O 1
ATOM 785 N N . GLU A 1 104 ? 14.506 11.475 -14.143 1.00 97.94 104 GLU A N 1
ATOM 786 C CA . GLU A 1 104 ? 15.643 10.874 -14.851 1.00 97.94 104 GLU A CA 1
ATOM 787 C C . GLU A 1 104 ? 15.253 10.292 -16.219 1.00 97.94 104 GLU A C 1
ATOM 789 O O . GLU A 1 104 ? 16.006 10.447 -17.181 1.00 97.94 104 GLU A O 1
ATOM 794 N N . ALA A 1 105 ? 14.090 9.643 -16.320 1.00 97.06 105 ALA A N 1
ATOM 795 C CA . ALA A 1 105 ? 13.662 8.899 -17.506 1.00 97.06 105 ALA A CA 1
ATOM 796 C C . ALA A 1 105 ? 12.422 9.488 -18.201 1.00 97.06 105 ALA A C 1
ATOM 798 O O . ALA A 1 105 ? 12.037 9.009 -19.268 1.00 97.06 105 ALA A O 1
ATOM 799 N N . GLY A 1 106 ? 11.783 10.519 -17.632 1.00 97.44 106 GLY A N 1
ATOM 800 C CA . GLY A 1 106 ? 10.550 11.084 -18.189 1.00 97.44 106 GLY A CA 1
ATOM 801 C C . GLY A 1 106 ? 9.375 10.103 -18.150 1.00 97.44 106 GLY A C 1
ATOM 802 O O . GLY A 1 106 ? 8.474 10.189 -18.986 1.00 97.44 106 GLY A O 1
ATOM 803 N N . ASN A 1 107 ? 9.394 9.144 -17.221 1.00 97.44 107 ASN A N 1
ATOM 804 C CA . ASN A 1 107 ? 8.343 8.144 -17.101 1.00 97.44 107 ASN A CA 1
ATOM 805 C C . ASN A 1 107 ? 7.102 8.736 -16.414 1.00 97.44 107 ASN A C 1
ATOM 807 O O . ASN A 1 107 ? 7.037 8.827 -15.192 1.00 97.44 107 ASN A O 1
ATOM 811 N N . PHE A 1 108 ? 6.104 9.123 -17.211 1.00 96.25 108 PHE A N 1
ATOM 812 C CA . PHE A 1 108 ? 4.803 9.618 -16.742 1.00 96.25 108 PHE A CA 1
ATOM 813 C C . PHE A 1 108 ? 3.702 8.549 -16.802 1.00 96.25 108 PHE A C 1
ATOM 815 O O . PHE A 1 108 ? 2.523 8.889 -16.934 1.00 96.25 108 PHE A O 1
ATOM 822 N N . ALA A 1 109 ? 4.068 7.264 -16.768 1.00 96.12 109 ALA A N 1
ATOM 823 C CA . ALA A 1 109 ? 3.088 6.190 -16.713 1.00 96.12 109 ALA A CA 1
ATOM 824 C C . ALA A 1 109 ? 2.140 6.391 -15.507 1.00 96.12 109 ALA A C 1
ATOM 826 O O . ALA A 1 109 ? 2.593 6.777 -14.426 1.00 96.12 109 ALA A O 1
ATOM 827 N N . PRO A 1 110 ? 0.822 6.190 -15.687 1.00 86.25 110 PRO A N 1
ATOM 828 C CA . PRO A 1 110 ? -0.181 6.606 -14.706 1.00 86.25 110 PRO A CA 1
ATOM 829 C C . PRO A 1 110 ? -0.233 5.729 -13.447 1.00 86.25 110 PRO A C 1
ATOM 831 O O . PRO A 1 110 ? -0.737 6.203 -12.426 1.00 86.25 110 PRO A O 1
ATOM 834 N N . GLY A 1 111 ? 0.304 4.503 -13.511 1.00 77.12 111 GLY A N 1
ATOM 835 C CA . GLY A 1 111 ? 0.161 3.491 -12.463 1.00 77.12 111 GLY A CA 1
ATOM 836 C C . GLY A 1 111 ? -1.159 2.743 -12.516 1.00 77.12 111 GLY A C 1
ATOM 837 O O . GLY A 1 111 ? -2.210 3.371 -12.775 1.00 77.12 111 GLY A O 1
#